Protein AF-A0A6V7KEB5-F1 (afdb_monomer_lite)

Structure (mmCIF, N/CA/C/O backbone):
data_AF-A0A6V7KEB5-F1
#
_entry.id   AF-A0A6V7KEB5-F1
#
loop_
_atom_site.group_PDB
_atom_site.id
_atom_site.type_symbol
_atom_site.label_atom_id
_atom_site.label_alt_id
_atom_site.label_comp_id
_atom_site.label_asym_id
_atom_site.label_entity_id
_atom_site.label_seq_id
_atom_site.pdbx_PDB_ins_code
_atom_site.Cartn_x
_atom_site.Cartn_y
_atom_site.Cartn_z
_atom_site.occupancy
_atom_site.B_iso_or_equiv
_atom_site.auth_seq_id
_atom_site.auth_comp_id
_atom_site.auth_asym_id
_atom_site.auth_atom_id
_atom_site.pdbx_PDB_model_num
ATOM 1 N N . HIS A 1 1 ? 17.685 7.448 -17.555 1.00 95.56 1 HIS A N 1
ATOM 2 C CA . HIS A 1 1 ? 17.445 6.095 -18.086 1.00 95.56 1 HIS A CA 1
ATOM 3 C C . HIS A 1 1 ? 18.765 5.353 -18.186 1.00 95.56 1 HIS A C 1
ATOM 5 O O . HIS A 1 1 ? 19.790 6.010 -18.354 1.00 95.56 1 HIS A O 1
ATOM 11 N N . ASP A 1 2 ? 18.737 4.028 -18.061 1.00 96.50 2 ASP A N 1
ATOM 12 C CA . ASP A 1 2 ? 19.917 3.176 -18.206 1.00 96.50 2 ASP A CA 1
ATOM 13 C C . ASP A 1 2 ? 20.453 3.215 -19.652 1.00 96.50 2 ASP A C 1
ATOM 15 O O . ASP A 1 2 ? 19.660 3.103 -20.592 1.00 96.50 2 ASP A O 1
ATOM 19 N N . PRO A 1 3 ? 21.774 3.396 -19.846 1.00 95.75 3 PRO A N 1
ATOM 20 C CA . PRO A 1 3 ? 22.415 3.313 -21.157 1.00 95.75 3 PRO A CA 1
ATOM 21 C C . PRO A 1 3 ? 22.630 1.849 -21.578 1.00 95.75 3 PRO A C 1
ATOM 23 O O . PRO A 1 3 ? 22.502 0.946 -20.755 1.00 95.75 3 PRO A O 1
ATOM 26 N N . GLU A 1 4 ? 23.007 1.619 -22.838 1.00 93.94 4 GLU A N 1
ATOM 27 C CA . GLU A 1 4 ? 23.071 0.290 -23.476 1.00 93.94 4 GLU A CA 1
ATOM 28 C C . GLU A 1 4 ? 23.854 -0.767 -22.670 1.00 93.94 4 GLU A C 1
ATOM 30 O O . GLU A 1 4 ? 23.405 -1.898 -22.498 1.00 93.94 4 GLU A O 1
ATOM 35 N N . GLN A 1 5 ? 24.984 -0.389 -22.068 1.00 95.19 5 GLN A N 1
ATOM 36 C CA . GLN A 1 5 ? 25.799 -1.284 -21.236 1.00 95.19 5 GLN A CA 1
ATOM 37 C C . GLN A 1 5 ? 25.114 -1.743 -19.934 1.00 95.19 5 GLN A C 1
ATOM 39 O O . GLN A 1 5 ? 25.575 -2.678 -19.286 1.00 95.19 5 GLN A O 1
ATOM 44 N N . CYS A 1 6 ? 24.034 -1.073 -19.532 1.00 96.44 6 CYS A N 1
ATOM 45 C CA . CYS A 1 6 ? 23.214 -1.378 -18.361 1.00 96.44 6 CYS A CA 1
ATOM 46 C C . CYS A 1 6 ? 21.800 -1.839 -18.752 1.00 96.44 6 CYS A C 1
ATOM 48 O O . CYS A 1 6 ? 20.903 -1.849 -17.911 1.00 96.44 6 CYS A O 1
ATOM 50 N N . THR A 1 7 ? 21.598 -2.262 -20.003 1.00 95.31 7 THR A N 1
ATOM 51 C CA . THR A 1 7 ? 20.340 -2.843 -20.493 1.00 95.31 7 THR A CA 1
ATOM 52 C C . THR A 1 7 ? 20.573 -4.273 -20.990 1.00 95.31 7 THR A C 1
ATOM 54 O O . THR A 1 7 ? 20.601 -4.505 -22.198 1.00 95.31 7 THR A O 1
ATOM 57 N N . PRO A 1 8 ? 20.796 -5.241 -20.079 1.00 93.62 8 PRO A N 1
ATOM 58 C CA . PRO A 1 8 ? 21.214 -6.594 -20.453 1.00 93.62 8 PRO A CA 1
ATOM 59 C C . PRO A 1 8 ? 20.125 -7.396 -21.181 1.00 93.62 8 PRO A C 1
ATOM 61 O O . PRO A 1 8 ? 20.443 -8.341 -21.898 1.00 93.62 8 PRO A O 1
ATOM 64 N N . GLY A 1 9 ? 18.847 -7.038 -21.014 1.00 89.94 9 GLY A N 1
ATOM 65 C CA . GLY A 1 9 ? 17.726 -7.769 -21.596 1.00 89.94 9 GLY A CA 1
ATOM 66 C C . GLY A 1 9 ? 17.710 -9.254 -21.211 1.00 89.94 9 GLY A C 1
ATOM 67 O O . GLY A 1 9 ? 18.045 -9.629 -20.088 1.00 89.94 9 GLY A O 1
ATOM 68 N N . GLY A 1 10 ? 17.285 -10.097 -22.154 1.00 89.88 10 GLY A N 1
ATOM 69 C CA . GLY A 1 10 ? 17.327 -11.555 -22.021 1.00 89.88 10 GLY A CA 1
ATOM 70 C C . GLY A 1 10 ? 16.416 -12.134 -20.931 1.00 89.88 10 GLY A C 1
ATOM 71 O O . GLY A 1 10 ? 15.343 -11.601 -20.625 1.00 89.88 10 GLY A O 1
ATOM 72 N N . GLU A 1 11 ? 16.851 -13.259 -20.364 1.00 90.38 11 GLU A N 1
ATOM 73 C CA . GLU A 1 11 ? 16.121 -14.014 -19.336 1.00 90.38 11 GLU A CA 1
ATOM 74 C C . GLU A 1 11 ? 15.897 -13.181 -18.067 1.00 90.38 11 GLU A C 1
ATOM 76 O O . GLU A 1 11 ? 14.763 -13.061 -17.603 1.00 90.38 11 GLU A O 1
ATOM 81 N N . ASP A 1 12 ? 16.947 -12.515 -17.576 1.00 92.12 12 ASP A N 1
ATOM 82 C CA . ASP A 1 12 ? 16.893 -11.691 -16.361 1.00 92.12 12 ASP A CA 1
ATOM 83 C C . ASP A 1 12 ? 16.209 -10.327 -16.573 1.00 92.12 12 ASP A C 1
ATOM 85 O O . ASP A 1 12 ? 15.828 -9.668 -15.601 1.00 92.12 12 ASP A O 1
ATOM 89 N N . GLY A 1 13 ? 16.025 -9.902 -17.826 1.00 94.00 13 GLY A N 1
ATOM 90 C CA . GLY A 1 13 ? 15.356 -8.656 -18.186 1.00 94.00 13 GLY A CA 1
ATOM 91 C C . GLY A 1 13 ? 16.172 -7.400 -17.895 1.00 94.00 13 GLY A C 1
ATOM 92 O O . GLY A 1 13 ? 17.320 -7.444 -17.454 1.00 94.00 13 GLY A O 1
ATOM 93 N N . ASN A 1 14 ? 15.558 -6.244 -18.148 1.00 96.31 14 ASN A N 1
ATOM 94 C CA . ASN A 1 14 ? 16.172 -4.940 -17.894 1.00 96.31 14 ASN A CA 1
ATOM 95 C C . ASN A 1 14 ? 15.904 -4.432 -16.4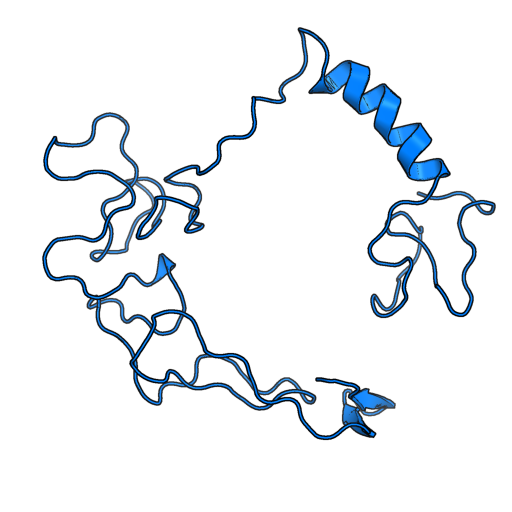66 1.00 96.31 14 ASN A C 1
ATOM 97 O O . ASN A 1 14 ? 15.019 -4.928 -15.773 1.00 96.31 14 ASN A O 1
ATOM 101 N N . PHE A 1 15 ? 16.664 -3.431 -16.026 1.00 97.12 15 PHE A N 1
ATOM 102 C CA . PHE A 1 15 ? 16.520 -2.814 -14.703 1.00 97.12 15 PHE A CA 1
ATOM 103 C C . PHE A 1 15 ? 15.395 -1.765 -14.650 1.00 97.12 15 PHE A C 1
ATOM 105 O O . PHE A 1 15 ? 14.865 -1.369 -15.689 1.00 97.12 15 PHE A O 1
ATOM 112 N N . ILE A 1 16 ? 15.053 -1.286 -13.444 1.00 96.38 16 ILE A N 1
ATOM 113 C CA . ILE A 1 16 ? 13.971 -0.303 -13.195 1.00 96.38 16 ILE A CA 1
ATOM 114 C C . ILE A 1 16 ? 14.084 0.947 -14.086 1.00 96.38 16 ILE A C 1
ATOM 116 O O . ILE A 1 16 ? 13.073 1.493 -14.514 1.00 96.38 16 ILE A O 1
ATOM 120 N N . MET A 1 17 ? 15.303 1.404 -14.393 1.00 97.06 17 MET A N 1
ATOM 121 C CA . MET A 1 17 ? 15.529 2.641 -15.152 1.00 97.06 17 MET A CA 1
ATOM 122 C C . MET A 1 17 ? 15.639 2.424 -16.667 1.00 97.06 17 MET A C 1
ATOM 124 O O . MET A 1 17 ? 16.098 3.322 -17.386 1.00 97.06 17 MET A O 1
ATOM 128 N N . PHE A 1 18 ? 15.222 1.261 -17.171 1.00 96.81 18 PHE A N 1
ATOM 129 C CA . PHE A 1 18 ? 15.138 0.993 -18.602 1.00 96.81 18 PHE A CA 1
ATOM 130 C C . PHE A 1 18 ? 14.174 1.960 -19.299 1.00 96.81 18 PHE A C 1
ATOM 132 O O . PHE A 1 18 ? 13.116 2.296 -18.783 1.00 96.81 18 PHE A O 1
ATOM 139 N N . ALA A 1 19 ? 14.536 2.424 -20.496 1.00 94.38 19 ALA A N 1
ATOM 140 C CA . ALA A 1 19 ? 13.794 3.477 -21.195 1.00 94.38 19 ALA A CA 1
ATOM 141 C C . ALA A 1 19 ? 12.487 3.012 -21.870 1.00 94.38 19 ALA A C 1
ATOM 143 O O . ALA A 1 19 ? 11.796 3.825 -22.479 1.00 94.38 19 ALA A O 1
ATOM 144 N N . ARG A 1 20 ? 12.174 1.712 -21.843 1.00 93.38 20 ARG A N 1
ATOM 145 C CA . ARG A 1 20 ? 10.995 1.124 -22.499 1.00 93.38 20 ARG A CA 1
ATOM 146 C C . ARG A 1 20 ? 10.224 0.255 -21.510 1.00 93.38 20 ARG A C 1
ATOM 148 O O . ARG A 1 20 ? 10.745 -0.083 -20.451 1.00 93.38 20 ARG A O 1
ATOM 155 N N . ALA A 1 21 ? 9.007 -0.125 -21.890 1.00 87.44 21 ALA A N 1
ATOM 156 C CA . ALA A 1 21 ? 8.158 -0.991 -21.083 1.00 87.44 21 ALA A CA 1
ATOM 157 C C . ALA A 1 21 ? 8.874 -2.299 -20.698 1.00 87.44 21 ALA A C 1
ATOM 159 O O . ALA A 1 21 ? 9.551 -2.925 -21.520 1.00 87.44 21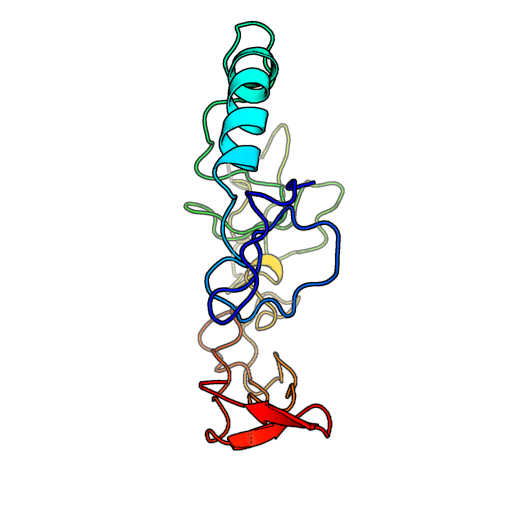 ALA A O 1
ATOM 160 N N . THR A 1 22 ? 8.706 -2.696 -19.440 1.00 88.69 22 THR A N 1
ATOM 161 C CA . THR A 1 22 ? 9.141 -3.975 -18.879 1.00 88.69 22 THR A CA 1
ATOM 162 C C . THR A 1 22 ? 7.910 -4.752 -18.427 1.00 88.69 22 THR A C 1
ATOM 164 O O . THR A 1 22 ? 6.917 -4.167 -18.003 1.00 88.69 22 THR A O 1
ATOM 167 N N . SER A 1 23 ? 7.960 -6.076 -18.539 1.00 84.19 23 SER A N 1
ATOM 168 C CA . SER A 1 23 ? 6.875 -6.971 -18.127 1.00 84.19 23 SER A CA 1
ATOM 169 C C . SER A 1 23 ? 6.748 -7.093 -16.602 1.00 84.19 23 SER A C 1
ATOM 171 O O . SER A 1 23 ? 5.687 -7.456 -16.108 1.00 84.19 23 SER A O 1
ATOM 173 N N . GLY A 1 24 ? 7.801 -6.752 -15.848 1.00 87.88 24 GLY A N 1
ATOM 174 C CA . GLY A 1 24 ? 7.797 -6.720 -14.380 1.00 87.88 24 GLY A CA 1
ATOM 175 C C . GLY A 1 24 ? 8.030 -8.079 -13.711 1.00 87.88 24 GLY A C 1
ATOM 176 O O . GLY A 1 24 ? 8.250 -8.137 -12.506 1.00 87.88 24 GLY A O 1
ATOM 177 N N . ASP A 1 25 ? 8.028 -9.158 -14.487 1.00 87.56 25 ASP A N 1
ATOM 178 C CA . ASP A 1 25 ? 8.177 -10.553 -14.062 1.00 87.56 25 ASP A CA 1
ATOM 179 C C . ASP A 1 25 ? 9.640 -11.023 -14.003 1.00 87.56 25 ASP A C 1
ATOM 181 O O . ASP A 1 25 ? 9.942 -12.063 -13.415 1.00 87.56 25 ASP A O 1
ATOM 185 N N . LYS A 1 26 ? 10.572 -10.266 -14.595 1.00 91.88 26 LYS A N 1
ATOM 186 C CA . LYS A 1 26 ? 11.982 -10.659 -14.674 1.00 91.88 26 LYS A CA 1
ATOM 187 C C . LYS A 1 26 ? 12.791 -10.163 -13.481 1.00 91.88 26 LYS A C 1
ATOM 189 O O . LYS A 1 26 ? 12.543 -9.099 -12.915 1.00 91.88 26 LYS A O 1
ATOM 194 N N . ARG A 1 27 ? 13.842 -10.913 -13.147 1.00 92.44 27 ARG A N 1
ATOM 195 C CA . ARG A 1 27 ? 14.693 -10.698 -11.966 1.00 92.44 27 ARG A CA 1
ATOM 196 C C . ARG A 1 27 ? 15.260 -9.281 -11.831 1.00 92.44 27 ARG A C 1
ATOM 198 O O . ARG A 1 27 ? 15.434 -8.820 -10.708 1.00 92.44 27 ARG A O 1
ATOM 205 N N . ASN A 1 28 ? 15.601 -8.606 -12.926 1.00 95.50 28 ASN A N 1
ATOM 206 C CA . ASN A 1 28 ? 16.165 -7.256 -12.864 1.00 95.50 28 ASN A CA 1
ATOM 207 C C . ASN A 1 28 ? 15.095 -6.161 -12.775 1.00 95.50 28 ASN A C 1
ATOM 209 O O . ASN A 1 28 ? 15.424 -5.038 -12.398 1.00 95.50 28 ASN A O 1
ATOM 213 N N . ASN A 1 29 ? 13.819 -6.461 -13.051 1.00 95.06 29 ASN A N 1
ATOM 214 C CA . ASN A 1 29 ? 12.752 -5.455 -13.087 1.00 95.06 29 ASN A CA 1
ATOM 215 C C . ASN A 1 29 ? 12.450 -4.837 -11.708 1.00 95.06 29 ASN A C 1
ATOM 217 O O . ASN A 1 29 ? 11.798 -3.800 -11.647 1.00 95.06 29 ASN A O 1
ATOM 221 N N . ASN A 1 30 ? 12.961 -5.420 -10.618 1.00 94.50 30 ASN A N 1
ATOM 222 C CA . ASN A 1 30 ? 12.866 -4.888 -9.255 1.00 94.50 30 ASN A CA 1
ATOM 223 C C . ASN A 1 30 ? 14.212 -4.393 -8.686 1.00 94.50 30 ASN A C 1
ATOM 225 O O . ASN A 1 30 ? 14.358 -4.248 -7.472 1.00 94.50 30 ASN A O 1
ATOM 229 N N . ARG A 1 31 ? 15.217 -4.151 -9.539 1.00 95.19 31 ARG A N 1
ATOM 230 C CA . ARG A 1 31 ? 16.551 -3.684 -9.130 1.00 95.19 31 ARG A CA 1
ATOM 231 C C . ARG A 1 31 ? 16.999 -2.480 -9.949 1.00 95.19 31 ARG A C 1
ATOM 233 O O . ARG A 1 31 ? 16.633 -2.318 -11.112 1.00 95.19 31 ARG A O 1
ATOM 240 N N . PHE A 1 32 ? 17.860 -1.667 -9.351 1.00 97.88 32 PHE A N 1
ATOM 241 C CA . PHE A 1 32 ? 18.625 -0.659 -10.081 1.00 97.88 32 PHE A CA 1
ATOM 242 C C . PHE A 1 32 ? 19.882 -1.279 -10.699 1.00 97.88 32 PHE A C 1
ATOM 244 O O . PHE A 1 32 ? 20.526 -2.133 -10.086 1.00 97.88 32 PHE A O 1
ATOM 251 N N . SER A 1 33 ? 20.243 -0.821 -11.899 1.00 97.50 33 SER A N 1
ATOM 252 C CA . SER A 1 33 ? 21.512 -1.170 -12.543 1.00 97.50 33 SER A CA 1
ATOM 253 C C . SER A 1 33 ? 22.697 -0.506 -11.826 1.00 97.50 33 SER A C 1
ATOM 255 O O . SER A 1 33 ? 22.536 0.455 -11.066 1.00 97.50 33 SER A O 1
ATOM 257 N N . THR A 1 34 ? 23.919 -0.943 -12.127 1.00 97.44 34 THR A N 1
ATOM 258 C CA . THR A 1 34 ? 25.137 -0.268 -11.649 1.00 97.44 34 THR A CA 1
ATOM 259 C C . THR A 1 34 ? 25.238 1.174 -12.158 1.00 97.44 34 THR A C 1
ATOM 261 O O . THR A 1 34 ? 25.634 2.057 -11.399 1.00 97.44 3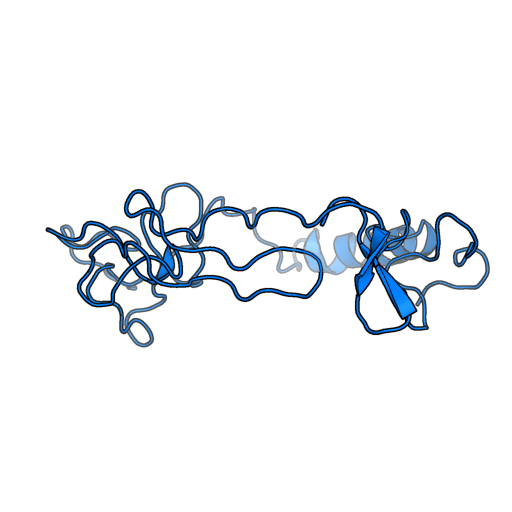4 THR A O 1
ATOM 264 N N . CYS A 1 35 ? 24.819 1.449 -13.400 1.00 97.81 35 CYS A N 1
ATOM 265 C CA . CYS A 1 35 ? 24.769 2.806 -13.950 1.00 97.81 35 CYS A CA 1
ATOM 266 C C . CYS A 1 35 ? 23.817 3.704 -13.150 1.00 97.81 35 CYS A C 1
ATOM 268 O O . CYS A 1 35 ? 24.172 4.829 -12.795 1.00 97.81 35 CYS A O 1
ATOM 270 N N . SER A 1 36 ? 22.629 3.188 -12.830 1.00 97.94 36 SER A N 1
ATOM 271 C CA . SER A 1 36 ? 21.635 3.890 -12.021 1.00 97.94 36 SER A CA 1
ATOM 272 C C . SER A 1 36 ? 22.155 4.184 -10.615 1.00 97.94 36 SER A C 1
ATOM 274 O O . SER A 1 36 ? 22.088 5.325 -10.165 1.00 97.94 36 SER A O 1
ATOM 276 N N . LEU A 1 37 ? 22.749 3.197 -9.937 1.00 97.56 37 LEU A N 1
ATOM 277 C CA . LEU A 1 37 ? 23.316 3.381 -8.596 1.00 97.56 37 LEU A CA 1
ATOM 278 C C . LEU A 1 37 ? 24.445 4.425 -8.578 1.00 97.56 37 LEU A C 1
ATOM 280 O O . LEU A 1 37 ? 24.478 5.283 -7.693 1.00 97.56 37 LEU A O 1
ATOM 284 N N . ASN A 1 38 ? 25.322 4.405 -9.587 1.00 97.25 38 ASN A N 1
ATOM 285 C CA . ASN A 1 38 ? 26.399 5.385 -9.737 1.00 97.25 38 ASN A CA 1
ATOM 286 C C . ASN A 1 38 ? 25.873 6.810 -9.965 1.00 97.25 38 ASN A C 1
ATOM 288 O O . ASN A 1 38 ? 26.492 7.764 -9.500 1.00 97.25 38 ASN A O 1
ATOM 292 N N . ALA A 1 39 ? 24.732 6.961 -10.642 1.00 96.56 39 ALA A N 1
ATOM 293 C CA . ALA A 1 39 ? 24.086 8.255 -10.847 1.00 96.56 39 ALA A CA 1
ATOM 294 C C . ALA A 1 39 ? 23.312 8.743 -9.606 1.00 96.56 39 ALA A C 1
ATOM 296 O O . ALA A 1 39 ? 23.318 9.936 -9.307 1.00 96.56 39 ALA A O 1
ATOM 297 N N . ILE A 1 40 ? 22.675 7.837 -8.856 1.00 96.81 40 ILE A N 1
ATOM 298 C CA . ILE A 1 40 ? 21.887 8.161 -7.654 1.00 96.81 40 ILE A CA 1
ATOM 299 C C . ILE A 1 40 ? 22.790 8.613 -6.497 1.00 96.81 40 ILE A C 1
ATOM 301 O O . ILE A 1 40 ? 22.494 9.601 -5.822 1.00 96.81 40 ILE A O 1
ATOM 305 N N . ASN A 1 41 ? 23.908 7.919 -6.264 1.00 95.25 41 ASN A N 1
ATOM 306 C CA . ASN A 1 41 ? 24.773 8.164 -5.107 1.00 95.25 41 ASN A CA 1
ATOM 307 C C . ASN A 1 41 ? 25.260 9.629 -4.947 1.00 95.25 41 ASN A C 1
ATOM 309 O O . ASN A 1 41 ? 25.118 10.174 -3.849 1.00 95.25 41 ASN A O 1
ATOM 313 N N . PRO A 1 42 ? 25.788 10.325 -5.979 1.00 94.81 42 PRO A N 1
ATOM 314 C CA . PRO A 1 42 ? 26.220 11.721 -5.835 1.00 94.81 42 PRO A CA 1
ATOM 315 C C . PRO A 1 42 ? 25.058 12.683 -5.551 1.00 94.81 42 PRO A C 1
ATOM 317 O O . PRO A 1 42 ? 25.234 13.664 -4.819 1.00 94.81 42 PRO A O 1
ATOM 320 N N . VAL A 1 43 ? 23.864 12.394 -6.082 1.00 94.06 43 VAL A N 1
ATOM 321 C CA . VAL A 1 43 ? 22.651 13.171 -5.797 1.00 94.06 43 VAL A CA 1
ATOM 322 C C . VAL A 1 43 ? 22.271 13.012 -4.331 1.00 94.06 43 VAL A C 1
ATOM 324 O O . VAL A 1 43 ? 22.093 14.022 -3.654 1.00 94.06 43 VAL A O 1
ATOM 327 N N . LEU A 1 44 ? 22.242 11.783 -3.805 1.00 93.44 44 LEU A N 1
ATOM 328 C CA . LEU A 1 44 ? 21.979 11.541 -2.383 1.00 93.44 44 LEU A CA 1
ATOM 329 C C . LEU A 1 44 ? 23.016 12.227 -1.487 1.00 93.44 44 LEU A C 1
ATOM 331 O O . LEU A 1 44 ? 22.645 12.880 -0.516 1.00 93.44 44 LEU A O 1
ATOM 335 N N . ASN A 1 45 ? 24.304 12.166 -1.828 1.00 90.69 45 ASN A N 1
ATOM 336 C CA . ASN A 1 45 ? 25.348 12.827 -1.038 1.00 90.69 45 ASN A CA 1
ATOM 337 C C . ASN A 1 45 ? 25.172 14.352 -0.974 1.00 90.69 45 ASN A C 1
ATOM 339 O O . ASN A 1 45 ? 25.485 14.968 0.039 1.00 90.69 45 ASN A O 1
ATOM 343 N N . THR A 1 46 ? 24.641 14.960 -2.036 1.00 89.50 46 THR A N 1
ATOM 344 C CA . THR A 1 46 ? 24.479 16.417 -2.129 1.00 89.50 46 THR A CA 1
ATOM 345 C C . THR A 1 46 ? 23.128 16.895 -1.596 1.00 89.50 46 THR A C 1
ATOM 347 O O . THR A 1 46 ? 23.051 17.943 -0.957 1.00 89.50 46 THR A O 1
ATOM 350 N N . LYS A 1 47 ? 22.050 16.161 -1.882 1.00 89.44 47 LYS A N 1
ATOM 351 C CA . LYS A 1 47 ? 20.656 16.592 -1.684 1.00 89.44 47 LYS A CA 1
ATOM 352 C C . LYS A 1 47 ? 19.949 15.901 -0.519 1.00 89.44 47 LYS A C 1
ATOM 354 O O . LYS A 1 47 ? 18.929 16.409 -0.076 1.00 89.44 47 LYS A O 1
ATOM 359 N N . ALA A 1 48 ? 20.475 14.781 -0.028 1.00 89.06 48 ALA A N 1
ATOM 360 C CA . ALA A 1 48 ? 19.900 14.044 1.095 1.00 89.06 48 ALA A CA 1
ATOM 361 C C . ALA A 1 48 ? 20.824 14.069 2.319 1.00 89.06 48 ALA A C 1
ATOM 363 O O . ALA A 1 48 ? 20.430 14.551 3.370 1.00 89.06 48 ALA A O 1
ATOM 364 N N . ARG A 1 49 ? 22.070 13.605 2.167 1.00 86.19 49 ARG A N 1
ATOM 365 C CA . ARG A 1 49 ? 23.030 13.397 3.269 1.00 86.19 49 ARG A CA 1
ATOM 366 C C . ARG A 1 49 ? 23.839 14.640 3.651 1.00 86.19 49 ARG A C 1
ATOM 368 O O . ARG A 1 49 ? 24.593 14.602 4.618 1.00 86.19 49 ARG A O 1
ATOM 375 N N . SER A 1 50 ? 23.761 15.713 2.863 1.00 86.69 50 SER A N 1
ATOM 376 C CA . SER A 1 50 ? 24.472 16.956 3.179 1.00 86.69 50 SER A CA 1
ATOM 377 C C . SER A 1 50 ? 23.731 17.745 4.267 1.00 86.69 50 SER A C 1
ATOM 379 O O . SER A 1 50 ? 22.526 17.566 4.426 1.00 86.69 50 SER A O 1
ATOM 381 N N . PRO A 1 51 ? 24.383 18.706 4.948 1.00 83.38 51 PRO A N 1
ATOM 382 C CA . PRO A 1 51 ? 23.710 19.597 5.902 1.00 83.38 51 PRO A CA 1
ATOM 383 C C . PRO A 1 51 ? 22.586 20.456 5.295 1.00 83.38 51 PRO A C 1
ATOM 385 O O . PRO A 1 51 ? 21.837 21.094 6.024 1.00 83.38 51 PRO A O 1
ATOM 388 N N . LYS A 1 52 ? 22.499 20.524 3.958 1.00 84.62 52 LYS A N 1
ATOM 389 C CA . LYS A 1 52 ? 21.429 21.207 3.210 1.00 84.62 52 LYS A CA 1
ATOM 390 C C . LYS A 1 52 ? 20.386 20.230 2.656 1.00 84.62 52 LYS A C 1
ATOM 392 O O . LYS A 1 52 ? 19.536 20.642 1.869 1.00 84.62 52 LYS A O 1
ATOM 397 N N . GLY A 1 53 ? 20.514 18.942 2.963 1.00 83.81 53 GLY A N 1
ATOM 398 C CA . GLY A 1 53 ? 19.573 17.923 2.534 1.00 83.81 53 GLY A CA 1
ATOM 399 C C . GLY A 1 53 ? 18.267 17.979 3.317 1.00 83.81 53 GLY A C 1
ATOM 400 O O . GLY A 1 53 ? 18.207 18.555 4.398 1.00 83.81 53 GLY A O 1
ATOM 401 N N . CYS A 1 54 ? 17.212 17.402 2.744 1.00 84.56 54 CYS A N 1
ATOM 402 C CA . CYS A 1 54 ? 15.877 17.365 3.350 1.00 84.56 54 CYS A CA 1
ATOM 403 C C . CYS A 1 54 ? 15.478 15.978 3.874 1.00 84.56 54 CYS A C 1
ATOM 405 O O . CYS A 1 54 ? 14.324 15.779 4.239 1.00 84.56 54 CYS A O 1
ATOM 407 N N . PHE A 1 55 ? 16.400 15.012 3.880 1.00 87.31 55 PHE A N 1
ATOM 408 C CA . PHE A 1 55 ? 16.125 13.698 4.451 1.00 87.31 55 PHE A CA 1
ATOM 409 C C . PHE A 1 55 ? 16.180 13.812 5.970 1.00 87.31 55 PHE A C 1
ATOM 411 O O . PHE A 1 55 ? 17.140 14.347 6.525 1.00 87.31 55 PHE A O 1
ATOM 418 N N . THR A 1 56 ? 15.147 13.311 6.626 1.00 80.38 56 THR A N 1
ATOM 419 C CA . THR A 1 56 ? 15.092 13.168 8.077 1.00 80.38 56 THR A CA 1
ATOM 420 C C . THR A 1 56 ? 15.485 11.749 8.465 1.00 80.38 56 THR A C 1
ATOM 422 O O . THR A 1 56 ? 15.492 10.849 7.620 1.00 80.38 56 THR A O 1
ATOM 425 N N . GLU A 1 57 ? 15.811 11.539 9.742 1.00 79.19 57 GLU A N 1
ATOM 426 C CA . GLU A 1 57 ? 15.928 10.179 10.274 1.00 79.19 57 GLU A CA 1
ATOM 427 C C . GLU A 1 57 ? 14.639 9.397 9.971 1.00 79.19 57 GLU A C 1
ATOM 429 O O . GLU A 1 57 ? 13.552 9.991 10.038 1.00 79.19 57 GLU A O 1
ATOM 434 N N . PRO A 1 58 ? 14.735 8.104 9.609 1.00 73.06 58 PRO A N 1
ATOM 435 C CA . PRO A 1 58 ? 13.559 7.284 9.372 1.00 73.06 58 PRO A CA 1
ATOM 436 C C . PRO A 1 58 ? 12.710 7.281 10.642 1.00 73.06 58 PRO A C 1
ATOM 438 O O . PRO A 1 58 ? 13.163 6.841 11.699 1.00 73.06 58 PRO A O 1
ATOM 441 N N . GLN A 1 59 ? 11.490 7.798 10.551 1.00 74.00 59 GLN A N 1
ATOM 442 C CA . GLN A 1 59 ? 10.504 7.589 11.600 1.00 74.00 59 GLN A CA 1
ATOM 443 C C . GLN A 1 59 ? 9.942 6.180 11.413 1.00 74.00 59 GLN A C 1
ATOM 445 O O . GLN A 1 59 ? 9.649 5.786 10.287 1.00 74.00 59 GLN A O 1
ATOM 450 N N . ALA A 1 60 ? 9.873 5.401 12.495 1.00 73.00 60 ALA A N 1
ATOM 451 C CA . ALA A 1 60 ? 9.364 4.028 12.442 1.00 73.00 60 ALA A CA 1
ATOM 452 C C . ALA A 1 60 ? 7.860 3.976 12.113 1.00 73.00 60 ALA A C 1
ATOM 454 O O . ALA A 1 60 ? 7.393 2.985 11.560 1.00 73.00 60 ALA A O 1
ATOM 455 N N . SER A 1 61 ? 7.141 5.049 12.442 1.00 84.75 61 SER A N 1
ATOM 456 C CA . SER A 1 61 ? 5.734 5.274 12.125 1.00 84.75 61 SER A CA 1
ATOM 457 C C . SER A 1 61 ? 5.436 6.774 12.074 1.00 84.75 61 SER A C 1
ATOM 459 O O . SER A 1 61 ? 6.067 7.567 12.788 1.00 84.75 61 SER A O 1
ATOM 461 N N . LEU A 1 62 ? 4.510 7.169 11.202 1.00 91.31 62 LEU A N 1
ATOM 462 C CA . LEU A 1 62 ? 4.053 8.538 11.006 1.00 91.31 62 LEU A CA 1
ATOM 463 C C . LEU A 1 62 ? 2.521 8.602 10.996 1.00 91.31 62 LEU A C 1
ATOM 465 O O . LEU A 1 62 ? 1.892 8.622 9.940 1.00 91.31 62 LEU A O 1
ATOM 469 N N . CYS A 1 63 ? 1.957 8.793 12.184 1.00 94.75 63 CYS A N 1
ATOM 470 C CA . CYS A 1 63 ? 0.526 8.986 12.361 1.00 94.75 63 CYS A CA 1
ATOM 471 C C . CYS A 1 63 ? -0.003 10.196 11.575 1.00 94.75 63 CYS A C 1
ATOM 473 O O . CYS A 1 63 ? 0.466 11.331 11.751 1.00 94.75 63 CYS A O 1
ATOM 475 N N . GLY A 1 64 ? -1.018 9.953 10.749 1.00 95.38 64 GLY A N 1
ATOM 476 C CA . GLY A 1 64 ? -1.692 10.933 9.905 1.00 95.38 64 GLY A CA 1
ATOM 477 C C . GLY A 1 64 ? -1.343 10.812 8.418 1.00 95.38 64 GLY A C 1
ATOM 478 O O . GLY A 1 64 ? -1.728 11.694 7.644 1.00 95.38 64 GLY A O 1
ATOM 479 N N . ASN A 1 65 ? -0.601 9.778 8.005 1.00 95.06 65 ASN A N 1
ATOM 480 C CA . ASN A 1 65 ? -0.266 9.506 6.603 1.00 95.06 65 ASN A CA 1
ATOM 481 C C . ASN A 1 65 ? -1.267 8.544 5.921 1.00 95.06 65 ASN A C 1
ATOM 483 O O . ASN A 1 65 ? -1.207 8.367 4.701 1.00 95.06 65 ASN A O 1
ATOM 487 N N . GLY A 1 66 ? -2.199 7.967 6.688 1.00 94.62 66 GLY A N 1
ATOM 488 C CA . GLY A 1 66 ? -3.235 7.048 6.215 1.00 94.62 66 GLY A CA 1
ATOM 489 C C . GLY A 1 66 ? -2.761 5.602 6.036 1.00 94.62 66 GLY A C 1
ATOM 490 O O . GLY A 1 66 ? -3.441 4.815 5.373 1.00 94.62 66 GLY A O 1
ATOM 491 N N . VAL A 1 67 ? -1.589 5.252 6.570 1.00 94.75 67 VAL A N 1
ATOM 492 C CA . VAL A 1 67 ? -0.997 3.915 6.512 1.00 94.75 67 VAL A CA 1
ATOM 493 C C . VAL A 1 67 ? -0.731 3.453 7.933 1.00 94.75 67 VAL A C 1
ATOM 495 O O . VAL A 1 67 ? 0.065 4.048 8.637 1.00 94.75 67 VAL A O 1
ATOM 498 N N . VAL A 1 68 ? -1.355 2.345 8.332 1.00 95.62 68 VAL A N 1
ATOM 499 C CA . VAL A 1 68 ? -1.125 1.773 9.662 1.00 95.62 68 VAL A CA 1
ATOM 500 C C . VAL A 1 68 ? 0.293 1.207 9.742 1.00 95.62 68 VAL A C 1
ATOM 502 O O . VAL A 1 68 ? 0.605 0.199 9.098 1.00 95.62 68 VAL A O 1
ATOM 505 N N . GLU A 1 69 ? 1.141 1.855 10.536 1.00 94.56 69 GLU A N 1
ATOM 506 C CA . GLU A 1 69 ? 2.544 1.488 10.746 1.00 94.56 69 GLU A CA 1
ATOM 507 C C . GLU A 1 69 ? 2.786 0.868 12.139 1.00 94.56 69 GLU A C 1
ATOM 509 O O . GLU A 1 69 ? 1.872 0.664 12.942 1.00 94.56 69 GLU A O 1
ATOM 514 N N . GLU A 1 70 ? 4.032 0.487 12.439 1.00 93.00 70 GLU A N 1
ATOM 515 C CA . GLU A 1 70 ? 4.358 -0.153 13.716 1.00 93.00 70 GLU A CA 1
ATOM 516 C C . GLU A 1 70 ? 4.088 0.793 14.902 1.00 93.00 70 GLU A C 1
ATOM 518 O O . GLU A 1 70 ? 4.621 1.901 14.987 1.00 93.00 70 GLU A O 1
ATOM 523 N N . GLY A 1 71 ? 3.272 0.328 15.853 1.00 92.31 71 GLY A N 1
ATOM 524 C CA . GLY A 1 71 ? 2.878 1.092 17.041 1.00 92.31 71 GLY A CA 1
ATOM 525 C C . GLY A 1 71 ? 1.562 1.866 16.905 1.00 92.31 71 GLY A C 1
ATOM 526 O O . GLY A 1 71 ? 1.126 2.467 17.891 1.00 92.31 71 GLY A O 1
ATOM 527 N N . GLU A 1 72 ? 0.920 1.816 15.739 1.00 96.50 72 GLU A N 1
ATOM 528 C CA . GLU A 1 72 ? -0.404 2.382 15.478 1.00 96.50 72 GLU A CA 1
ATOM 529 C C . GLU A 1 72 ? -1.463 1.279 15.432 1.00 96.50 72 GLU A C 1
ATOM 531 O O . GLU A 1 72 ? -1.204 0.157 14.994 1.00 96.50 72 GLU A O 1
ATOM 536 N N . GLU A 1 73 ? -2.678 1.586 15.883 1.00 97.31 73 GLU A N 1
ATOM 537 C CA . GLU A 1 73 ? -3.810 0.664 15.733 1.00 97.31 73 GLU A CA 1
ATOM 538 C C . GLU A 1 73 ? -4.607 0.977 14.464 1.00 97.31 73 GLU A C 1
ATOM 540 O O . GLU A 1 73 ? -5.178 0.075 13.859 1.00 97.31 73 GLU A O 1
ATOM 545 N N . CYS A 1 74 ? -4.645 2.242 14.051 1.00 97.88 74 CYS A N 1
ATOM 546 C CA . CYS A 1 74 ? -5.363 2.747 12.887 1.00 97.88 74 CYS A CA 1
ATOM 547 C C . CYS A 1 74 ? -4.728 4.066 12.427 1.00 97.88 74 CYS A C 1
ATOM 549 O O . CYS A 1 74 ? -4.083 4.729 13.229 1.00 97.88 74 CYS A O 1
ATOM 551 N N . ASP A 1 75 ? -4.953 4.477 11.181 1.00 98.06 75 ASP A N 1
ATOM 552 C CA . ASP A 1 75 ? -4.570 5.810 10.706 1.00 98.06 75 ASP A CA 1
ATOM 553 C C . ASP A 1 75 ? -5.580 6.317 9.670 1.00 98.06 75 ASP A C 1
ATOM 555 O O . ASP A 1 75 ? -5.595 5.898 8.512 1.00 98.06 75 ASP A O 1
ATOM 559 N N . CYS A 1 76 ? -6.456 7.223 10.098 1.00 97.31 76 CYS A N 1
ATOM 560 C CA . CYS A 1 76 ? -7.441 7.862 9.230 1.00 97.31 76 CYS A CA 1
ATOM 561 C C . CYS A 1 76 ? -6.986 9.222 8.675 1.00 97.31 76 CYS A C 1
ATOM 563 O O . CYS A 1 76 ? -7.778 9.900 8.017 1.00 97.31 76 CYS A O 1
ATOM 565 N N . GLY A 1 77 ? -5.740 9.626 8.934 1.00 97.12 77 GLY A N 1
ATOM 566 C CA . GLY A 1 77 ? -5.205 10.927 8.561 1.00 97.12 77 GLY A CA 1
ATOM 567 C C . GLY A 1 77 ? -5.380 12.003 9.636 1.00 97.12 77 GLY A C 1
ATOM 568 O O . GLY A 1 77 ? -5.619 11.739 10.819 1.00 97.12 77 GLY A O 1
ATOM 569 N N . TRP A 1 78 ? -5.239 13.253 9.202 1.00 97.38 78 TRP A N 1
ATOM 570 C CA . TRP A 1 78 ? -5.435 14.440 10.033 1.00 97.38 78 TRP A CA 1
ATOM 571 C C . TRP A 1 78 ? -6.917 14.710 10.295 1.00 97.38 78 TRP A C 1
ATOM 573 O O . TRP A 1 78 ? -7.784 14.261 9.548 1.00 97.38 78 TRP A O 1
ATOM 583 N N . GLU A 1 79 ? -7.216 15.460 11.355 1.00 96.56 79 GLU A N 1
ATOM 584 C CA . GLU A 1 79 ? -8.588 15.787 11.769 1.00 96.56 79 GLU A CA 1
ATOM 585 C C . GLU A 1 79 ? -9.455 16.385 10.649 1.00 96.56 79 GLU A C 1
ATOM 587 O O . GLU A 1 79 ? -10.640 16.068 10.573 1.00 96.56 79 GLU A O 1
ATOM 592 N N . GLU A 1 80 ? -8.886 17.196 9.754 1.00 95.19 80 GLU A N 1
ATOM 593 C CA . GLU A 1 80 ? -9.607 17.740 8.597 1.00 95.19 80 GLU A CA 1
ATOM 594 C C . GLU A 1 80 ? -10.044 16.692 7.553 1.00 95.19 80 GLU A C 1
ATOM 596 O O . GLU A 1 80 ? -11.058 16.890 6.877 1.00 95.19 80 GLU A O 1
ATOM 601 N N . ASP A 1 81 ? -9.310 15.585 7.432 1.00 94.44 81 ASP A N 1
ATOM 602 C CA . ASP A 1 81 ? -9.502 14.565 6.395 1.00 94.44 81 ASP A CA 1
ATOM 603 C C . ASP A 1 81 ? -10.135 13.274 6.939 1.00 94.44 81 ASP A C 1
ATOM 605 O O . ASP A 1 81 ? -10.772 12.517 6.194 1.00 94.44 81 ASP A O 1
ATOM 609 N N . CYS A 1 82 ? -10.005 13.027 8.243 1.00 96.69 82 CYS A N 1
ATOM 610 C CA . CYS A 1 82 ? -10.479 11.816 8.891 1.00 96.69 82 CYS A CA 1
ATOM 611 C C . CYS A 1 82 ? -12.009 11.793 9.002 1.00 96.69 82 CYS A C 1
ATOM 613 O O . CYS A 1 82 ? -12.630 12.505 9.790 1.00 96.69 82 CYS A O 1
ATOM 615 N N . ARG A 1 83 ? -12.629 10.904 8.221 1.00 95.50 83 ARG A N 1
ATOM 616 C CA . ARG A 1 83 ? -14.071 10.593 8.289 1.00 95.50 83 ARG A CA 1
ATOM 617 C C . ARG A 1 83 ? -14.377 9.324 9.079 1.00 95.50 83 ARG A C 1
ATOM 619 O O . ARG A 1 83 ? -15.537 8.941 9.197 1.00 95.50 83 ARG A O 1
ATOM 626 N N . ASP A 1 84 ? -13.335 8.650 9.543 1.00 96.19 84 ASP A N 1
ATOM 627 C CA . ASP A 1 84 ? -13.427 7.381 10.240 1.00 96.19 84 ASP A CA 1
ATOM 628 C C . ASP A 1 84 ? -13.754 7.611 11.718 1.00 96.19 84 ASP A C 1
ATOM 630 O O . ASP A 1 84 ? -12.951 8.156 12.468 1.00 96.19 84 ASP A O 1
ATOM 634 N N . THR A 1 85 ? -14.934 7.178 12.152 1.00 97.06 85 THR A N 1
ATOM 635 C CA . THR A 1 85 ? -15.357 7.289 13.555 1.00 97.06 85 THR A CA 1
ATOM 636 C C . THR A 1 85 ? -14.709 6.244 14.466 1.00 97.06 85 THR A C 1
ATOM 638 O O . THR A 1 85 ? -14.848 6.310 15.688 1.00 97.06 85 THR A O 1
ATOM 641 N N . CYS A 1 86 ? -14.017 5.265 13.886 1.00 98.31 86 CYS A N 1
ATOM 642 C CA . CYS A 1 86 ? -13.382 4.163 14.594 1.00 98.31 86 CYS A CA 1
ATOM 643 C C . CYS A 1 86 ? -11.960 4.486 15.058 1.00 98.31 86 CYS A C 1
ATOM 645 O O . CYS A 1 86 ? -11.392 3.722 15.835 1.00 98.31 86 CYS A O 1
ATOM 647 N N . CYS A 1 87 ? -11.383 5.591 14.583 1.00 98.31 87 CYS A N 1
ATOM 648 C CA . CYS A 1 87 ? -9.996 5.969 14.818 1.00 98.31 87 CYS A CA 1
ATOM 649 C C . CYS A 1 87 ? -9.899 7.401 15.346 1.00 98.31 87 CYS A C 1
ATOM 651 O O . CYS A 1 87 ? -10.592 8.294 14.857 1.00 98.31 87 CYS A O 1
ATOM 653 N N . PHE A 1 88 ? -9.024 7.644 16.321 1.00 98.19 88 PHE A N 1
ATOM 654 C CA . PHE A 1 88 ? -8.689 9.011 16.704 1.00 98.19 88 PHE A CA 1
ATOM 655 C C . PHE A 1 88 ? -7.749 9.637 15.663 1.00 98.19 88 PHE A C 1
ATOM 657 O O . PHE A 1 88 ? -6.668 9.089 15.419 1.00 98.19 88 PHE A O 1
ATOM 664 N N . PRO A 1 89 ? -8.119 10.783 15.062 1.00 97.62 89 PRO A N 1
ATOM 665 C CA . PRO A 1 89 ? -7.318 11.404 14.017 1.00 97.62 89 PRO A CA 1
ATOM 666 C C . PRO A 1 89 ? -6.022 11.999 14.553 1.00 97.62 89 PRO A C 1
ATOM 668 O O . PRO A 1 89 ? -5.903 12.348 15.734 1.00 97.62 89 PRO A O 1
ATOM 671 N N . GLN A 1 90 ? -5.078 12.228 13.643 1.00 96.81 90 GLN A N 1
ATOM 672 C CA . GLN A 1 90 ? -3.910 13.032 13.950 1.00 96.81 90 GLN A CA 1
ATOM 673 C C . GLN A 1 90 ? -4.303 14.491 14.199 1.00 96.81 90 GLN A C 1
ATOM 675 O O . GLN A 1 90 ? -4.979 15.137 13.394 1.00 96.81 90 GLN A O 1
ATOM 680 N N . ARG A 1 91 ? -3.850 15.024 15.338 1.00 95.19 91 ARG A N 1
ATOM 681 C CA . ARG A 1 91 ? -4.120 16.398 15.777 1.00 95.19 91 ARG A CA 1
ATOM 682 C C . ARG A 1 91 ? -2.845 17.077 16.235 1.00 95.19 91 ARG A C 1
ATOM 684 O O . ARG A 1 91 ? -1.970 16.464 16.838 1.00 95.19 91 ARG A O 1
ATOM 691 N N . ARG A 1 92 ? -2.784 18.397 16.049 1.00 93.38 92 ARG A N 1
ATOM 692 C CA . ARG A 1 92 ? -1.679 19.213 16.575 1.00 93.38 92 ARG A CA 1
ATOM 693 C C . ARG A 1 92 ? -1.649 19.246 18.108 1.00 93.38 92 ARG A C 1
ATOM 695 O O . ARG A 1 92 ? -0.572 19.317 18.692 1.00 93.38 92 ARG A O 1
ATOM 702 N N . TYR A 1 93 ? -2.823 19.217 18.738 1.00 93.81 93 TYR A N 1
ATOM 703 C CA . TYR A 1 93 ? -2.992 19.250 20.192 1.00 93.81 93 TYR A CA 1
ATOM 704 C C . TYR A 1 93 ? -4.044 18.210 20.612 1.00 93.81 93 TYR A C 1
ATOM 706 O O . TYR A 1 93 ? -5.20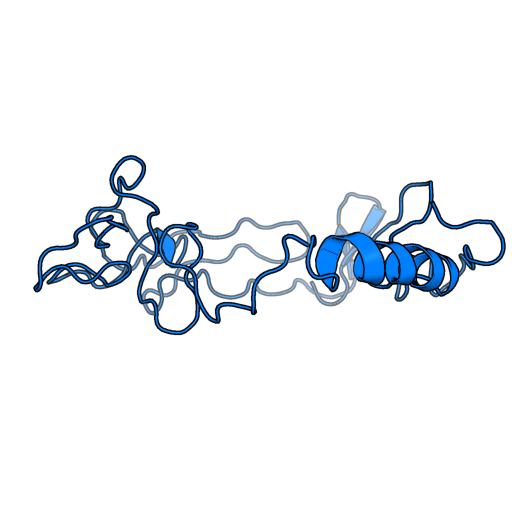1 18.573 20.832 1.00 93.81 93 TYR A O 1
ATOM 714 N N . PRO A 1 94 ? -3.690 16.912 20.654 1.00 92.38 94 PRO A N 1
ATOM 715 C CA . PRO A 1 94 ? -4.643 15.868 21.000 1.00 92.38 94 PRO A CA 1
ATOM 716 C C . PRO A 1 94 ? -5.052 15.956 22.482 1.00 92.38 94 PRO A C 1
ATOM 718 O O . PRO A 1 94 ? -4.199 16.223 23.339 1.00 92.38 94 PRO A O 1
ATOM 721 N N . PRO A 1 95 ? -6.336 15.727 22.810 1.00 94.00 95 PRO A N 1
ATOM 722 C CA . PRO A 1 95 ? -6.771 15.517 24.186 1.00 94.00 95 PRO A CA 1
ATOM 723 C C . PRO A 1 95 ? -6.008 14.351 24.845 1.00 94.00 95 PRO A C 1
ATOM 725 O O . PRO A 1 95 ? -5.693 13.379 24.161 1.00 94.00 95 PRO A O 1
ATOM 728 N N . PRO A 1 96 ? -5.752 14.383 26.168 1.00 92.44 96 PRO A N 1
ATOM 729 C CA . PRO A 1 96 ? -5.004 13.323 26.855 1.00 92.44 96 PRO A CA 1
ATOM 730 C C . PRO A 1 96 ? -5.596 11.913 26.715 1.00 92.44 96 PRO A C 1
ATOM 732 O O . PRO A 1 96 ? -4.852 10.938 26.774 1.00 92.44 96 PRO A O 1
ATOM 735 N N . GLU A 1 97 ? -6.916 11.806 26.546 1.00 93.69 97 GLU A N 1
ATOM 736 C CA . GLU A 1 97 ? -7.635 10.529 26.416 1.00 93.69 97 GLU A CA 1
ATOM 737 C C . GLU A 1 97 ? -7.848 10.092 24.958 1.00 93.69 97 GLU A C 1
ATOM 739 O O . GLU A 1 97 ? -8.274 8.970 24.707 1.00 93.69 97 GLU A O 1
ATOM 744 N N . GLU A 1 98 ? -7.517 10.952 23.992 1.00 95.25 98 GLU A N 1
ATOM 745 C CA . GLU A 1 98 ? -7.692 10.705 22.559 1.00 95.25 98 GLU A CA 1
ATOM 746 C C . GLU A 1 98 ? -6.319 10.673 21.893 1.00 95.25 98 GLU A C 1
ATOM 748 O O . GLU A 1 98 ? -5.935 11.574 21.140 1.00 95.25 98 GLU A O 1
ATOM 753 N N . LYS A 1 99 ? -5.535 9.647 22.240 1.00 95.94 99 LYS A N 1
ATOM 754 C CA . LYS A 1 99 ? -4.230 9.430 21.619 1.00 95.94 99 LYS A CA 1
ATOM 755 C C . LYS A 1 99 ? -4.438 9.250 20.102 1.00 95.94 99 LYS A C 1
ATOM 757 O O . LYS A 1 99 ? -5.240 8.410 19.710 1.00 95.94 99 LYS A O 1
ATOM 762 N N . PRO A 1 100 ? -3.735 10.002 19.242 1.00 96.69 100 PRO A N 1
ATOM 763 C CA . PRO A 1 100 ? -3.842 9.817 17.800 1.00 96.69 100 PRO A CA 1
ATOM 764 C C . PRO A 1 100 ? -3.451 8.414 17.336 1.00 96.69 100 PRO A C 1
ATOM 766 O O . PRO A 1 100 ? -2.596 7.773 17.956 1.00 96.69 100 PRO A O 1
ATOM 769 N N . CYS A 1 101 ? -4.044 7.979 16.222 1.00 97.12 101 CYS A N 1
ATOM 770 C CA . CYS A 1 101 ? -3.783 6.685 15.584 1.00 97.12 101 CYS A CA 1
ATOM 771 C C . CYS A 1 101 ? -4.022 5.471 16.497 1.00 97.12 101 CYS A C 1
ATOM 773 O O . CYS A 1 101 ? -3.389 4.416 16.377 1.00 97.12 101 CYS A O 1
ATOM 775 N N . THR A 1 102 ? -4.963 5.623 17.431 1.00 97.75 102 THR A N 1
ATOM 776 C CA . THR A 1 102 ? -5.525 4.522 18.215 1.00 97.75 102 THR A CA 1
ATOM 777 C C . THR A 1 102 ? -7.020 4.410 17.974 1.00 97.75 102 THR A C 1
ATOM 779 O O . THR A 1 102 ? -7.681 5.394 17.623 1.00 97.75 102 THR A O 1
ATOM 782 N N . LEU A 1 103 ? -7.567 3.213 18.173 1.00 98.44 103 LEU A N 1
ATOM 783 C CA . LEU A 1 103 ? -8.994 2.984 18.011 1.00 98.44 103 LEU A CA 1
ATOM 784 C C . LEU A 1 103 ? -9.795 3.774 19.053 1.00 98.44 103 LEU A C 1
ATOM 786 O O . LEU A 1 103 ? -9.365 3.981 20.191 1.00 98.44 103 LEU A O 1
ATOM 790 N N . THR A 1 104 ? -10.992 4.199 18.664 1.00 98.00 104 THR A N 1
ATOM 791 C CA . THR A 1 104 ? -11.952 4.800 19.591 1.00 98.00 104 THR A CA 1
ATOM 792 C C . THR A 1 104 ? -12.534 3.738 20.537 1.00 98.00 104 THR A C 1
ATOM 794 O O . THR A 1 104 ? -12.599 2.553 20.186 1.00 98.00 104 THR A O 1
ATOM 797 N N . PRO A 1 105 ? -12.987 4.111 21.750 1.00 97.38 105 PRO A N 1
ATOM 798 C CA . PRO A 1 105 ? -13.569 3.157 22.689 1.00 97.38 105 PRO A CA 1
ATOM 799 C C . PRO A 1 105 ? -14.747 2.375 22.091 1.00 97.38 105 PRO A C 1
ATOM 801 O O . PRO A 1 105 ? -15.713 2.959 21.607 1.00 97.38 105 PRO A O 1
ATOM 804 N N . GLY A 1 106 ? -14.688 1.043 22.173 1.00 96.00 106 GLY A N 1
ATOM 805 C CA . GLY A 1 106 ? -15.730 0.146 21.656 1.00 96.00 106 GLY A CA 1
ATOM 806 C C . GLY A 1 106 ? -15.571 -0.253 20.185 1.00 96.00 106 GLY A C 1
ATOM 807 O O . GLY A 1 106 ? -16.312 -1.117 19.719 1.00 96.00 106 GLY A O 1
ATOM 808 N N . SER A 1 107 ? -14.594 0.311 19.473 1.00 97.94 107 SER A N 1
ATOM 809 C CA . SER A 1 107 ? -14.258 -0.087 18.106 1.00 97.94 107 SER A CA 1
ATOM 810 C C . SER A 1 107 ? -13.483 -1.404 18.094 1.00 97.94 107 SER A C 1
ATOM 812 O O . SER A 1 107 ? -12.507 -1.570 18.821 1.00 97.94 107 SER A O 1
ATOM 814 N N . THR A 1 108 ? -13.909 -2.350 17.254 1.00 97.94 108 THR A N 1
ATOM 815 C CA . THR A 1 108 ? -13.183 -3.621 17.052 1.00 97.94 108 THR A CA 1
ATOM 816 C C . THR A 1 108 ? -12.100 -3.474 15.985 1.00 97.94 108 THR A C 1
ATOM 818 O O . THR A 1 108 ? -11.075 -4.149 16.031 1.00 97.94 108 THR A O 1
ATOM 821 N N . CYS A 1 109 ? -12.340 -2.603 15.008 1.00 98.19 109 CYS A N 1
ATOM 822 C CA . CYS A 1 109 ? -11.424 -2.293 13.923 1.00 98.19 109 CYS A CA 1
ATOM 823 C C . CYS A 1 109 ? -11.691 -0.888 13.374 1.00 98.19 109 CYS A C 1
ATOM 825 O O . CYS A 1 109 ? -12.684 -0.257 13.734 1.00 98.19 109 CYS A O 1
ATOM 827 N N . SER A 1 110 ? -10.838 -0.442 12.454 1.00 98.44 110 SER A N 1
ATOM 828 C CA . SER A 1 110 ? -11.007 0.759 11.634 1.00 98.44 110 SER A CA 1
ATOM 829 C C . SER A 1 110 ? -10.882 0.408 10.139 1.00 98.44 110 SER A C 1
ATOM 831 O O . SER A 1 110 ? -10.032 -0.413 9.779 1.00 98.44 110 SER A O 1
ATOM 833 N N . PRO A 1 111 ? -11.669 1.035 9.240 1.00 97.56 111 PRO A N 1
ATOM 834 C CA . PRO A 1 111 ? -11.488 0.937 7.789 1.00 97.56 111 PRO A CA 1
ATOM 835 C C . PRO A 1 111 ? -10.065 1.229 7.287 1.00 97.56 111 PRO A C 1
ATOM 837 O O . PRO A 1 111 ? -9.668 0.679 6.260 1.00 97.56 111 PRO A O 1
ATOM 840 N N . SER A 1 112 ? -9.274 2.034 8.009 1.00 97.12 112 SER A N 1
ATOM 841 C CA . SER A 1 112 ? -7.861 2.281 7.672 1.00 97.12 112 SER A CA 1
ATOM 842 C C . SER A 1 112 ? -6.981 1.028 7.777 1.00 97.12 112 SER A C 1
ATOM 844 O O . SER A 1 112 ? -5.981 0.908 7.074 1.00 97.12 112 SER A O 1
ATOM 846 N N . GLN A 1 113 ? -7.373 0.051 8.601 1.00 97.62 113 GLN A N 1
ATOM 847 C CA . GLN A 1 113 ? -6.637 -1.204 8.767 1.00 97.62 113 GLN A CA 1
ATOM 848 C C . GLN A 1 113 ? -6.859 -2.178 7.601 1.00 97.62 113 GLN A C 1
ATOM 850 O O . GLN A 1 113 ? -6.058 -3.095 7.397 1.00 97.62 113 GLN A O 1
ATOM 855 N N . GLY A 1 114 ? -7.954 -2.022 6.850 1.00 97.00 114 GLY A N 1
ATOM 856 C CA . GLY A 1 114 ? -8.244 -2.846 5.685 1.00 97.00 114 GLY A CA 1
ATOM 857 C C . GLY A 1 114 ? -9.725 -2.916 5.296 1.00 97.00 114 GLY A C 1
ATOM 858 O O . GLY A 1 114 ? -10.615 -2.489 6.033 1.00 97.00 114 GLY A O 1
ATOM 859 N N . PRO A 1 115 ? -10.015 -3.511 4.124 1.00 97.50 115 PRO A N 1
ATOM 860 C CA . PRO A 1 115 ? -11.354 -3.522 3.531 1.00 97.50 115 PRO A CA 1
ATOM 861 C C . PRO A 1 115 ? -12.360 -4.419 4.272 1.00 97.50 115 PRO A C 1
ATOM 863 O O . PRO A 1 115 ? -13.551 -4.367 3.974 1.00 97.50 115 PRO A O 1
ATOM 866 N N . CYS A 1 116 ? -11.906 -5.254 5.213 1.00 98.38 116 CYS A N 1
ATOM 867 C CA . CYS A 1 116 ? -12.766 -6.128 6.012 1.00 98.38 116 CYS A CA 1
ATOM 868 C C . CYS A 1 116 ? -13.251 -5.488 7.317 1.00 98.38 116 CYS A C 1
ATOM 870 O O . CYS A 1 116 ? -13.820 -6.188 8.151 1.00 98.38 116 CYS A O 1
ATOM 872 N N . CYS A 1 117 ? -13.082 -4.178 7.493 1.00 98.44 117 CYS A N 1
ATOM 873 C CA . CYS A 1 117 ? -13.758 -3.425 8.542 1.00 98.44 117 CYS A CA 1
ATOM 874 C C . CYS A 1 117 ? -14.956 -2.645 7.974 1.00 98.44 117 CYS A C 1
ATOM 876 O O . CYS A 1 117 ? -14.929 -2.165 6.836 1.00 98.44 117 CYS A O 1
ATOM 878 N N . THR A 1 118 ? -16.042 -2.543 8.736 1.00 97.62 118 THR A N 1
ATOM 879 C CA . THR A 1 118 ? -17.172 -1.667 8.408 1.00 97.62 118 THR A CA 1
ATOM 880 C C . THR A 1 118 ? -16.946 -0.255 8.948 1.00 97.62 118 THR A C 1
ATOM 882 O O . THR A 1 118 ? -16.097 -0.035 9.809 1.00 97.62 118 THR A O 1
ATOM 885 N N . ASN A 1 119 ? -17.731 0.713 8.467 1.00 96.81 119 ASN A N 1
ATOM 886 C CA . ASN A 1 119 ? -17.686 2.082 8.996 1.00 96.81 119 ASN A CA 1
ATOM 887 C C . ASN A 1 119 ? -18.251 2.165 10.425 1.00 96.81 119 ASN A C 1
ATOM 889 O O . ASN A 1 119 ? -17.989 3.118 11.144 1.00 96.81 119 ASN A O 1
ATOM 893 N N . GLU A 1 120 ? -19.007 1.151 10.844 1.00 97.50 120 GLU A N 1
ATOM 894 C CA . GLU A 1 120 ? -19.505 0.961 12.205 1.00 97.50 120 GLU A CA 1
ATOM 895 C C . GLU A 1 120 ? -18.492 0.222 13.097 1.00 97.50 120 GLU A C 1
ATOM 897 O O . GLU A 1 120 ? -18.870 -0.308 14.139 1.00 97.50 120 GLU A O 1
ATOM 902 N N . CYS A 1 121 ? -17.220 0.156 12.694 1.00 98.06 121 CYS A N 1
ATOM 903 C CA . CYS A 1 121 ? -16.103 -0.332 13.508 1.00 98.06 121 CYS A CA 1
ATOM 904 C C . CYS A 1 121 ? -16.161 -1.826 13.856 1.00 98.06 121 CYS A C 1
ATOM 906 O O . CYS A 1 121 ? -15.651 -2.255 14.896 1.00 98.06 121 CYS A O 1
ATOM 908 N N . ASN A 1 122 ? -16.793 -2.625 12.989 1.00 98.25 122 ASN A N 1
ATOM 909 C CA . ASN A 1 122 ? -16.970 -4.066 13.154 1.00 98.25 122 ASN A CA 1
ATOM 910 C C . ASN A 1 122 ? -16.331 -4.856 12.006 1.00 98.25 122 ASN A C 1
ATOM 912 O O . ASN A 1 122 ? -16.221 -4.378 10.877 1.00 98.25 122 ASN A O 1
ATOM 916 N N . LEU A 1 123 ? -15.933 -6.096 12.290 1.00 98.38 123 LEU A N 1
ATOM 917 C CA . LEU A 1 123 ? -15.362 -6.988 11.283 1.00 98.38 123 LEU A CA 1
ATOM 918 C C . LEU A 1 123 ? -16.444 -7.534 10.346 1.00 98.38 123 LEU A C 1
ATOM 920 O O . LEU A 1 123 ? -17.495 -8.004 10.781 1.00 98.38 123 LEU A O 1
ATOM 924 N N . ARG A 1 124 ? -16.146 -7.515 9.048 1.00 98.19 124 ARG A N 1
ATOM 925 C CA . ARG A 1 124 ? -16.947 -8.142 7.993 1.00 98.19 124 ARG A CA 1
ATOM 926 C C . ARG A 1 124 ? -16.725 -9.652 7.968 1.00 98.19 124 ARG A C 1
ATOM 928 O O . ARG A 1 124 ? -15.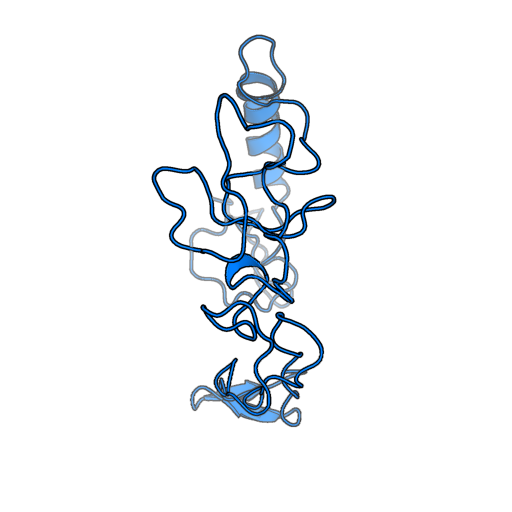610 -10.125 8.186 1.00 98.19 124 ARG A O 1
ATOM 935 N N . PHE A 1 125 ? -17.764 -10.407 7.622 1.00 98.00 125 PHE A N 1
ATOM 936 C CA . PHE A 1 125 ? -17.695 -11.860 7.460 1.00 98.00 125 PHE A CA 1
ATOM 937 C C . PHE A 1 125 ? -18.455 -12.284 6.205 1.00 98.00 125 PHE A C 1
ATOM 939 O O . PHE A 1 125 ? -19.649 -12.030 6.073 1.00 98.00 125 PHE A O 1
ATOM 946 N N . GLY A 1 126 ? -17.763 -12.959 5.289 1.00 96.88 126 GLY A N 1
ATOM 947 C CA . GLY A 1 126 ? -18.323 -13.401 4.014 1.00 96.88 126 GLY A CA 1
ATOM 948 C C . GLY A 1 126 ? -18.401 -12.311 2.940 1.00 96.88 126 GLY A C 1
ATOM 949 O O . GLY A 1 126 ? -18.654 -12.635 1.783 1.00 96.88 126 GLY A O 1
ATOM 950 N N . ASP A 1 127 ? -18.144 -11.042 3.270 1.00 97.94 127 ASP A N 1
ATOM 951 C CA . ASP A 1 127 ? -18.019 -9.961 2.292 1.00 97.94 127 ASP A CA 1
ATOM 952 C C . ASP A 1 127 ? -16.809 -10.181 1.378 1.00 97.94 127 ASP A C 1
ATOM 954 O O . ASP A 1 127 ? -15.707 -10.489 1.835 1.00 97.94 127 ASP A O 1
ATOM 958 N N . LYS A 1 128 ? -16.988 -9.968 0.073 1.00 97.94 128 LYS A N 1
ATOM 959 C CA . LYS A 1 128 ? -15.885 -10.004 -0.891 1.00 97.94 128 LYS A CA 1
ATOM 960 C C . LYS A 1 128 ? -14.996 -8.773 -0.706 1.00 97.94 128 LYS A C 1
ATOM 962 O O . LYS A 1 128 ? -15.474 -7.649 -0.827 1.00 97.94 128 LYS A O 1
ATOM 967 N N . CYS A 1 129 ? -13.708 -8.992 -0.464 1.00 97.69 129 CYS A N 1
ATOM 968 C CA . CYS A 1 129 ? -12.725 -7.929 -0.233 1.00 97.69 129 CYS A CA 1
ATOM 969 C C . CYS A 1 129 ? -11.642 -7.840 -1.314 1.00 97.69 129 CYS A C 1
ATOM 971 O O . CYS A 1 129 ? -10.933 -6.837 -1.390 1.00 97.69 129 CYS A O 1
ATOM 973 N N . ARG A 1 130 ? -11.509 -8.866 -2.162 1.00 97.44 130 ARG A N 1
ATOM 974 C CA . ARG A 1 130 ? -10.644 -8.842 -3.346 1.00 97.44 130 ARG A CA 1
ATOM 975 C C . ARG A 1 130 ? -11.329 -9.564 -4.496 1.00 97.44 130 ARG A C 1
ATOM 977 O O . ARG A 1 130 ? -11.863 -10.654 -4.302 1.00 97.44 130 ARG A O 1
ATOM 984 N N . GLU A 1 131 ? -11.299 -8.954 -5.672 1.00 97.31 131 GLU A N 1
ATOM 985 C CA . GLU A 1 131 ? -11.822 -9.553 -6.899 1.00 97.31 131 GLU A CA 1
ATOM 986 C C . GLU A 1 131 ? -10.920 -10.681 -7.413 1.00 97.31 131 GLU A C 1
ATOM 988 O O . GLU A 1 131 ? -9.722 -10.725 -7.122 1.00 97.31 131 GLU A O 1
ATOM 993 N N . ASP A 1 132 ? -11.512 -11.575 -8.203 1.00 96.00 132 ASP A N 1
ATOM 994 C CA . ASP A 1 132 ? -10.763 -12.515 -9.035 1.00 96.00 132 ASP A CA 1
ATOM 995 C C . ASP A 1 132 ? -10.006 -11.730 -10.117 1.00 96.00 132 ASP A C 1
ATOM 997 O O . ASP A 1 132 ? -10.573 -10.842 -10.756 1.00 96.00 132 ASP A O 1
ATOM 1001 N N . ASN A 1 133 ? -8.724 -12.039 -10.311 1.00 93.25 133 ASN A N 1
ATOM 1002 C CA . ASN A 1 133 ? -7.868 -11.347 -11.280 1.00 93.25 133 ASN A CA 1
ATOM 1003 C C . ASN A 1 133 ? -7.427 -12.229 -12.463 1.00 93.25 133 ASN A C 1
ATOM 1005 O O . ASN A 1 133 ? -6.495 -11.872 -13.180 1.00 93.25 133 ASN A O 1
ATOM 1009 N N . GLY A 1 134 ? -8.039 -13.400 -12.641 1.00 94.06 134 GLY A N 1
ATOM 1010 C CA . GLY A 1 134 ? -7.684 -14.382 -13.664 1.00 94.06 134 GLY A CA 1
ATOM 1011 C C . GLY A 1 134 ? -6.626 -15.398 -13.227 1.00 94.06 134 GLY A C 1
ATOM 1012 O O . GLY A 1 134 ? -6.623 -16.505 -13.756 1.00 94.06 134 GLY A O 1
ATOM 1013 N N . CYS A 1 135 ? -5.792 -15.087 -12.226 1.00 95.25 135 CYS A N 1
ATOM 1014 C CA . CYS A 1 135 ? -4.783 -16.007 -11.678 1.00 95.25 135 CYS A CA 1
ATOM 1015 C C . CYS A 1 135 ? -4.922 -16.308 -10.185 1.00 95.25 135 CYS A C 1
ATOM 1017 O O . CYS A 1 135 ? -4.325 -17.259 -9.677 1.00 95.25 135 CYS A O 1
ATOM 1019 N N . ARG A 1 136 ? -5.729 -15.530 -9.474 1.00 96.50 136 ARG A N 1
ATOM 1020 C CA . ARG A 1 136 ? -6.067 -15.730 -8.070 1.00 96.50 136 ARG A CA 1
ATOM 1021 C C . ARG A 1 136 ? -7.567 -15.600 -7.914 1.00 96.50 136 ARG A C 1
ATOM 1023 O O . ARG A 1 136 ? -8.173 -14.714 -8.512 1.00 96.50 136 ARG A O 1
ATOM 1030 N N . ASP A 1 137 ? -8.146 -16.487 -7.120 1.00 96.56 137 ASP A N 1
ATOM 1031 C CA . ASP A 1 137 ? -9.569 -16.452 -6.816 1.00 96.56 137 ASP A CA 1
ATOM 1032 C C . ASP A 1 137 ? -9.929 -15.196 -6.008 1.00 96.56 137 ASP A C 1
ATOM 1034 O O . ASP A 1 137 ? -9.087 -14.582 -5.334 1.00 96.56 137 ASP A O 1
ATOM 1038 N N . ALA A 1 138 ? -11.210 -14.829 -6.044 1.00 97.62 138 ALA A N 1
ATOM 1039 C CA . ALA A 1 138 ? -11.742 -13.807 -5.154 1.00 97.62 138 ALA A CA 1
ATOM 1040 C C . ALA A 1 138 ? -11.493 -14.184 -3.680 1.00 97.62 138 ALA A C 1
ATOM 1042 O O . ALA A 1 138 ? -11.551 -15.357 -3.304 1.00 97.62 138 ALA A O 1
ATOM 1043 N N . ALA A 1 139 ? -11.231 -13.181 -2.840 1.00 98.06 139 ALA A N 1
ATOM 1044 C CA . ALA A 1 139 ? -11.064 -13.363 -1.400 1.00 98.06 139 ALA A CA 1
ATOM 1045 C C . ALA A 1 139 ? -12.214 -12.711 -0.632 1.00 98.06 139 ALA A C 1
ATOM 1047 O O . ALA A 1 139 ? -12.743 -11.667 -1.028 1.00 98.06 139 ALA A O 1
ATOM 1048 N N . PHE A 1 140 ? -12.566 -13.334 0.489 1.00 98.31 140 PHE A N 1
ATOM 1049 C CA . PHE A 1 140 ? -13.693 -12.950 1.327 1.00 98.31 140 PHE A CA 1
ATOM 1050 C C . PHE A 1 140 ? -13.230 -12.771 2.767 1.00 98.31 140 PHE A C 1
ATOM 1052 O O . PHE A 1 140 ? -12.362 -13.507 3.234 1.00 98.31 140 PHE A O 1
ATOM 1059 N N . CYS A 1 141 ? -13.810 -11.802 3.462 1.00 98.38 141 CYS A N 1
ATOM 1060 C CA . CYS A 1 141 ? -13.510 -11.524 4.857 1.00 98.38 141 CYS A CA 1
ATOM 1061 C C . CYS A 1 141 ? -13.872 -12.724 5.739 1.00 98.38 141 CYS A C 1
ATOM 1063 O O . CYS A 1 141 ? -14.967 -13.275 5.630 1.00 98.38 141 CYS A O 1
ATOM 1065 N N . ASP A 1 142 ? -12.963 -13.123 6.626 1.00 97.19 142 ASP A N 1
ATOM 1066 C CA . ASP A 1 142 ? -13.116 -14.301 7.488 1.00 97.19 142 ASP A CA 1
ATOM 1067 C C . ASP A 1 142 ? -13.668 -13.968 8.885 1.00 97.19 142 ASP A C 1
ATOM 1069 O O . ASP A 1 142 ? -13.815 -14.864 9.720 1.00 97.19 142 ASP A O 1
ATOM 1073 N N . GLY A 1 143 ? -13.988 -12.690 9.135 1.00 97.12 143 GLY A N 1
ATOM 1074 C CA . GLY A 1 143 ? -14.499 -12.182 10.409 1.00 97.12 143 GLY A CA 1
ATOM 1075 C C . GLY A 1 143 ? -13.473 -12.146 11.538 1.00 97.12 143 GLY A C 1
ATOM 1076 O O . GLY A 1 143 ? -13.863 -11.948 12.685 1.00 97.12 143 GLY A O 1
ATOM 1077 N N . ARG A 1 144 ? -12.182 -12.365 11.253 1.00 96.62 144 ARG A N 1
ATOM 1078 C CA . ARG A 1 144 ? -11.123 -12.431 12.274 1.00 96.62 144 ARG A CA 1
ATOM 1079 C C . ARG A 1 144 ? -10.215 -11.212 12.273 1.00 96.62 144 ARG A C 1
ATOM 1081 O O . ARG A 1 144 ? -9.680 -10.872 13.323 1.00 96.62 144 ARG A O 1
ATOM 1088 N N . ALA A 1 145 ? -10.032 -10.581 11.117 1.00 96.94 145 ALA A N 1
ATOM 1089 C CA . ALA A 1 145 ? -9.131 -9.450 10.948 1.00 96.94 145 ALA A CA 1
ATOM 1090 C C . ALA A 1 145 ? -9.681 -8.430 9.932 1.00 96.94 145 ALA A C 1
ATOM 1092 O O . ALA A 1 145 ? -10.436 -8.805 9.030 1.00 96.94 145 ALA A O 1
ATOM 1093 N N . PRO A 1 146 ? -9.316 -7.140 10.053 1.00 97.25 146 PRO A N 1
ATOM 1094 C CA . PRO A 1 146 ? -9.741 -6.106 9.107 1.00 97.25 146 PRO A CA 1
ATOM 1095 C C . PRO A 1 146 ? -9.008 -6.198 7.759 1.00 97.25 146 PRO A C 1
ATOM 1097 O O . PRO A 1 146 ? -9.479 -5.662 6.753 1.00 97.25 146 PRO A O 1
ATOM 1100 N N . GLN A 1 147 ? -7.872 -6.899 7.700 1.00 97.12 147 GLN A N 1
ATOM 1101 C CA . GLN A 1 147 ? -7.163 -7.167 6.455 1.00 97.12 147 GLN A CA 1
ATOM 1102 C C . GLN A 1 147 ? -7.881 -8.245 5.637 1.00 97.12 147 GLN A C 1
ATOM 1104 O O . GLN A 1 147 ? -8.335 -9.260 6.160 1.00 97.12 147 GLN A O 1
ATOM 1109 N N . CYS A 1 148 ? -7.922 -8.060 4.318 1.00 97.56 148 CYS A N 1
ATOM 1110 C CA . CYS A 1 148 ? -8.435 -9.086 3.416 1.00 97.56 148 CYS A CA 1
ATOM 1111 C C . CYS A 1 148 ? -7.469 -10.282 3.375 1.00 97.56 148 CYS A C 1
ATOM 1113 O O . CYS A 1 148 ? -6.295 -10.077 3.031 1.00 97.56 148 CYS A O 1
ATOM 1115 N N . PRO A 1 149 ? -7.927 -11.519 3.643 1.00 97.31 149 PRO A N 1
ATOM 1116 C CA . PRO A 1 149 ? -7.055 -12.686 3.608 1.00 97.31 149 PRO A CA 1
ATOM 1117 C C . PRO A 1 149 ? -6.402 -12.869 2.226 1.00 97.31 149 PRO A C 1
ATOM 1119 O O . PRO A 1 149 ? -6.899 -12.353 1.212 1.00 97.31 149 PRO A O 1
ATOM 1122 N N . PRO A 1 150 ? -5.263 -13.577 2.140 1.00 96.06 150 PRO A N 1
ATOM 1123 C CA . PRO A 1 150 ? -4.636 -13.887 0.861 1.00 96.06 150 PRO A CA 1
ATOM 1124 C C . PRO A 1 150 ? -5.601 -14.642 -0.058 1.00 96.06 150 PRO A C 1
ATOM 1126 O O . PRO A 1 150 ? -6.292 -15.563 0.372 1.00 96.06 150 PRO A O 1
ATOM 1129 N N . SER A 1 151 ? -5.644 -14.253 -1.331 1.00 96.50 151 SER A N 1
ATOM 1130 C CA . SER A 1 151 ? -6.394 -14.997 -2.343 1.00 96.50 151 SER A CA 1
ATOM 1131 C C . SER A 1 151 ? -5.734 -16.345 -2.601 1.00 96.50 151 SER A C 1
ATOM 1133 O O . SER A 1 151 ? -4.508 -16.462 -2.562 1.00 96.50 151 SER A O 1
ATOM 1135 N N . VAL A 1 152 ? -6.544 -17.351 -2.917 1.00 96.38 152 VAL A N 1
ATOM 1136 C CA . VAL A 1 152 ? -6.038 -18.655 -3.347 1.00 96.38 152 VAL A CA 1
ATOM 1137 C C . VAL A 1 152 ? -5.504 -18.527 -4.771 1.00 96.38 152 VAL A C 1
ATOM 1139 O O . VAL A 1 152 ? -6.173 -17.989 -5.653 1.00 96.38 152 VAL A O 1
ATOM 1142 N N . ASN A 1 153 ? -4.281 -19.001 -4.994 1.00 96.44 153 ASN A N 1
ATOM 1143 C CA . ASN A 1 153 ? -3.704 -19.054 -6.330 1.00 96.44 153 ASN A CA 1
ATOM 1144 C C . ASN A 1 153 ? -4.427 -20.113 -7.162 1.00 96.44 153 ASN A C 1
ATOM 1146 O O . ASN A 1 153 ? -4.575 -21.257 -6.723 1.00 96.44 153 ASN A O 1
ATOM 1150 N N . LYS A 1 154 ? -4.808 -19.759 -8.389 1.00 95.25 154 LYS A N 1
ATOM 1151 C CA . LYS A 1 154 ? -5.308 -20.732 -9.359 1.00 95.25 154 LYS A CA 1
ATOM 1152 C C . LYS A 1 154 ? -4.177 -21.684 -9.776 1.00 95.25 154 LYS A C 1
ATOM 1154 O O . LYS A 1 154 ? -2.995 -21.350 -9.629 1.00 95.25 154 LYS A O 1
ATOM 1159 N N . PRO A 1 155 ? -4.499 -22.878 -10.306 1.00 95.56 155 PRO A N 1
ATOM 1160 C CA . PRO A 1 155 ? -3.490 -23.831 -10.747 1.00 95.56 155 PRO A CA 1
ATOM 1161 C C . PRO A 1 155 ? -2.506 -23.217 -11.747 1.00 95.56 155 PRO A C 1
ATOM 1163 O O . PRO A 1 155 ? -2.893 -22.461 -12.642 1.00 95.56 155 PRO A O 1
ATOM 1166 N N . ASN A 1 156 ? -1.231 -23.588 -11.631 1.00 94.62 156 ASN A N 1
ATOM 1167 C CA . ASN A 1 156 ? -0.227 -23.215 -12.624 1.00 94.62 156 ASN A CA 1
ATOM 1168 C C . ASN A 1 156 ? -0.696 -23.630 -14.023 1.00 94.62 156 ASN A C 1
ATOM 1170 O O . ASN A 1 156 ? -1.267 -24.708 -14.191 1.00 94.62 156 ASN A O 1
ATOM 1174 N N . LYS A 1 157 ? -0.377 -22.806 -15.023 1.00 92.94 157 LYS A N 1
ATOM 1175 C CA . LYS A 1 157 ? -0.796 -22.970 -16.424 1.00 92.94 157 LYS A CA 1
ATOM 1176 C C . LYS A 1 157 ? -2.269 -22.633 -16.710 1.00 92.94 157 LYS A C 1
ATOM 1178 O O . LYS A 1 157 ? -2.720 -22.869 -17.827 1.00 92.94 157 LYS A O 1
ATOM 1183 N N . THR A 1 158 ? -3.008 -22.071 -15.748 1.00 94.00 158 THR A N 1
ATOM 1184 C CA . THR A 1 158 ? -4.317 -21.450 -16.026 1.00 94.00 158 THR A CA 1
ATOM 1185 C C . THR A 1 158 ? -4.119 -20.296 -17.006 1.00 94.00 158 THR A C 1
ATOM 1187 O O . THR A 1 158 ? -3.228 -19.481 -16.787 1.00 94.00 158 THR A O 1
ATOM 1190 N N . ILE A 1 159 ? -4.906 -20.243 -18.083 1.00 93.06 159 ILE A N 1
ATOM 1191 C CA . ILE A 1 159 ? -4.812 -19.178 -19.091 1.00 93.06 159 ILE A CA 1
ATOM 1192 C C . ILE A 1 159 ? -5.322 -17.866 -18.484 1.00 93.06 159 ILE A C 1
ATOM 1194 O O . ILE A 1 159 ? -6.407 -17.838 -17.904 1.00 93.06 159 ILE A O 1
ATOM 1198 N N . CYS A 1 160 ? -4.552 -16.791 -18.631 1.00 91.94 160 CYS A N 1
ATOM 1199 C CA . CYS A 1 160 ? -4.899 -15.441 -18.198 1.00 91.94 160 CYS A CA 1
ATOM 1200 C C . CYS A 1 160 ? -4.556 -14.420 -19.291 1.00 91.94 160 CYS A C 1
ATOM 1202 O O . CYS A 1 160 ? -3.649 -14.643 -20.091 1.00 91.94 160 CYS A O 1
ATOM 1204 N N . ASN A 1 161 ? -5.283 -13.296 -19.334 1.00 86.88 161 ASN A N 1
ATOM 1205 C CA . ASN A 1 161 ? -5.111 -12.249 -20.355 1.00 86.88 161 ASN A CA 1
ATOM 1206 C C . ASN A 1 161 ? -5.058 -12.797 -21.797 1.00 86.88 161 ASN A C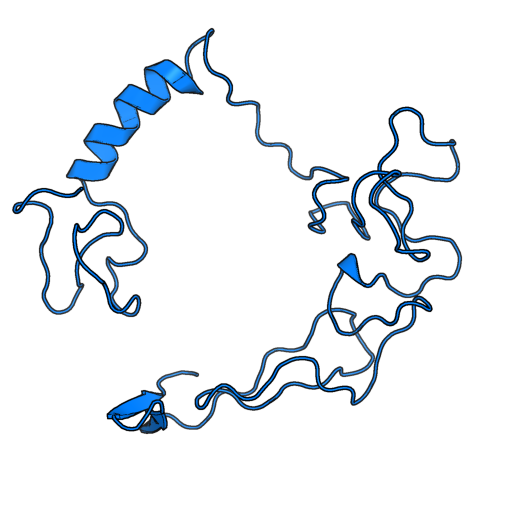 1
ATOM 1208 O O . ASN A 1 161 ? -4.246 -12.337 -22.596 1.00 86.88 161 ASN A O 1
ATOM 1212 N N . ASP A 1 162 ? -5.885 -13.806 -22.087 1.00 85.44 162 ASP A N 1
ATOM 1213 C CA . ASP A 1 162 ? -6.052 -14.520 -23.366 1.00 85.44 162 ASP A CA 1
ATOM 1214 C C . ASP A 1 162 ? -4.816 -15.261 -23.928 1.00 85.44 162 ASP A C 1
ATOM 1216 O O . ASP A 1 162 ? -4.973 -16.306 -24.558 1.00 85.44 162 ASP A O 1
ATOM 1220 N N . GLU A 1 163 ? -3.594 -14.793 -23.665 1.00 88.38 163 GLU A N 1
ATOM 1221 C CA . GLU A 1 163 ? -2.347 -15.306 -24.255 1.00 88.38 163 GLU A CA 1
ATOM 1222 C C . GLU A 1 163 ? -1.299 -15.757 -23.223 1.00 88.38 163 GLU A C 1
ATOM 1224 O O . GLU A 1 163 ? -0.306 -16.394 -23.582 1.00 88.38 163 GLU A O 1
ATOM 1229 N N . PHE A 1 164 ? -1.499 -15.456 -21.937 1.00 90.06 164 PHE A N 1
ATOM 1230 C CA . PHE A 1 164 ? -0.551 -15.771 -20.869 1.00 90.06 164 PHE A CA 1
ATOM 1231 C C . PHE A 1 164 ? -1.037 -16.924 -20.000 1.00 90.06 164 PHE A C 1
ATOM 1233 O O . PHE A 1 164 ? -2.170 -17.396 -20.103 1.00 90.06 164 PHE A O 1
ATOM 1240 N N . VAL A 1 165 ? -0.148 -17.397 -19.129 1.00 93.56 165 VAL A N 1
ATOM 1241 C CA . VAL A 1 165 ? -0.494 -18.399 -18.131 1.00 93.56 165 VAL A CA 1
ATOM 1242 C C . VAL A 1 165 ? -0.027 -18.004 -16.741 1.00 93.56 165 VAL A C 1
ATOM 1244 O O . VAL A 1 165 ? 1.047 -17.432 -16.566 1.00 93.56 165 VAL A O 1
ATOM 1247 N N . CYS A 1 166 ? -0.817 -18.376 -15.742 1.00 93.06 166 CYS A N 1
ATOM 1248 C CA . CYS A 1 166 ? -0.508 -18.143 -14.341 1.00 93.06 166 CYS A CA 1
ATOM 1249 C C . CYS A 1 166 ? 0.616 -19.066 -13.854 1.00 93.06 166 CYS A C 1
ATOM 1251 O O . CYS A 1 166 ? 0.652 -20.264 -14.175 1.00 93.06 166 CYS A O 1
ATOM 1253 N N . PHE A 1 167 ? 1.495 -18.531 -13.009 1.00 91.81 167 PHE A N 1
ATOM 1254 C CA . PHE A 1 167 ? 2.521 -19.295 -12.306 1.00 91.81 167 PHE A CA 1
ATOM 1255 C C . PHE A 1 167 ? 2.676 -18.754 -10.884 1.00 91.81 167 PHE A C 1
ATOM 1257 O O . PHE A 1 167 ? 3.151 -17.642 -10.688 1.00 91.81 167 PHE A O 1
ATOM 1264 N N . MET A 1 168 ? 2.285 -19.559 -9.891 1.00 88.25 168 MET A N 1
ATOM 1265 C CA . MET A 1 168 ? 2.227 -19.171 -8.473 1.00 88.25 168 MET A CA 1
ATOM 1266 C C . MET A 1 168 ? 1.317 -17.961 -8.188 1.00 88.25 168 MET A C 1
ATOM 1268 O O . MET A 1 168 ? 1.623 -17.143 -7.319 1.00 88.25 168 MET A O 1
ATOM 1272 N N . GLY A 1 169 ? 0.165 -17.912 -8.869 1.00 81.50 169 GLY A N 1
ATOM 1273 C CA . GLY A 1 169 ? -0.832 -16.846 -8.747 1.00 81.50 169 GLY A CA 1
ATOM 1274 C C . GLY A 1 169 ? -0.471 -15.662 -9.608 1.00 81.50 169 GLY A C 1
ATOM 1275 O O . GLY A 1 169 ? -0.184 -14.601 -9.005 1.00 81.50 169 GLY A O 1
#

Sequence (169 aa):
HDPEQCTPGGEDGNFIMFARATSGDKRNNNRFSTCSLNAINPVLNTKARSPKGCFTEPQASLCGNGVVEEGEECDCGWEEDCRDTCCFPQRRYPPPEEKPCTLTPGSTCSPSQGPCCTNECNLRFGDKCREDNGCRDAAFCDGRAPQCPPSVNKPNKTICNDEFVCFMG

InterPro domains:
  IPR001762 Disintegrin domain [PF00200] (69-150)
  IPR001762 Disintegrin domain [PS50214] (60-156)
  IPR001762 Disintegrin domain [SM00050] (69-154)
  IPR024079 Metallopeptidase, catalytic domain superfamily [G3DSA:3.40.390.10] (1-58)
  IPR036436 Disintegrin domain superfamily [G3DSA:4.10.70.10] (59-151)
  IPR036436 Disintegrin domain superfamily [SSF57552] (69-152)
  IPR051489 Disintegrin and Metalloproteinase Domain-Containing [PTHR45702] (1-169)

Secondary structure (DSSP, 8-state):
---GGG---TTT---TT-SS---S-STTTTS--HHHHHHHHHHHHHHTSSTT--PPPPPS--TTSSS--TT-S----BTTT---TTBPPB-SS--TT--TTSBPTT-S--GGG-TTB-TTS-B-EEEEEE---SSB--EEEESS-SSPPPPPBPPTT-EETTTEE-S--

Radius of gyration: 22.08 Å; chains: 1; bounding box: 46×45×51 Å

Foldseek 3Di:
DDDPVQQPDDQQGHACPDPDDDPCPHNRPDDDTPVRVVVVVVCCVVADVDPNHDHDDDDQDDAQPLAAGPPAQFHQHAPVRRPQQQFQHDDPDDDPVRPHRYTDPPAPHICSQAQQADSVRAGHDQDFRAPDQQFFHTFGGHRPGRHTDDTHGDDFQRDHPNHDTHDPD

pLDDT: mean 94.1, std 4.93, range [73.0, 98.44]

Organism: NCBI:txid1563983